Protein AF-A0A972QWX4-F1 (afdb_monomer)

Nearest PDB structures (foldseek):
  8tdl-assembly1_A  TM=8.449E-01  e=7.651E-01  Arabidopsis thaliana
  8tdm-assembly1_A  TM=8.406E-01  e=7.651E-01  Arabidopsis thaliana
  5aji-assembly1_E  TM=7.035E-01  e=3.592E-01  Escherichia coli
  8jwe-assembly1_A  TM=8.322E-01  e=8.679E-01  Arabidopsis thaliana
  6hix-assembly1_Ag  TM=2.499E-01  e=3.938E+00  Trypanosoma brucei brucei

pLDDT: mean 74.89, std 16.06, range [40.0, 93.0]

Sequence (79 aa):
MNSVEFEVGESYKNRKGSYEVLEIVGDDMRIRWGAGEEVATTVTMQHLILDNMQFELDYPSRENAPSPHTKKRVASRRR

Structure (mmCIF, N/CA/C/O backbone):
data_AF-A0A972QWX4-F1
#
_entry.id   AF-A0A972QWX4-F1
#
loop_
_atom_site.group_PDB
_atom_site.id
_atom_site.type_symbol
_atom_site.label_atom_id
_atom_site.label_alt_id
_atom_site.label_comp_id
_atom_site.label_asym_id
_atom_site.label_entity_id
_atom_site.label_seq_id
_atom_site.pdbx_PDB_ins_code
_atom_site.Cartn_x
_atom_site.Cartn_y
_atom_site.Cartn_z
_atom_site.occupancy
_atom_site.B_iso_or_equiv
_atom_site.auth_seq_id
_atom_site.auth_comp_id
_atom_site.auth_asym_id
_atom_site.auth_atom_id
_atom_site.pdbx_PDB_model_num
ATOM 1 N N . MET A 1 1 ? 9.342 -14.333 4.701 1.00 40.00 1 MET A N 1
ATOM 2 C CA . MET A 1 1 ? 8.045 -13.881 4.163 1.00 40.00 1 MET A CA 1
ATOM 3 C C . MET A 1 1 ? 7.880 -12.455 4.632 1.00 40.00 1 MET A C 1
ATOM 5 O O . MET A 1 1 ? 7.576 -12.245 5.797 1.00 40.00 1 MET A O 1
ATOM 9 N N . ASN A 1 2 ? 8.232 -11.492 3.783 1.00 46.16 2 ASN A N 1
ATOM 10 C CA . ASN A 1 2 ? 8.058 -10.082 4.103 1.00 46.16 2 ASN A CA 1
ATOM 11 C C . ASN A 1 2 ? 6.590 -9.748 3.845 1.00 46.16 2 ASN A C 1
ATOM 13 O O . ASN A 1 2 ? 6.210 -9.449 2.718 1.00 46.16 2 ASN A O 1
ATOM 17 N N . SER A 1 3 ? 5.761 -9.892 4.875 1.00 56.25 3 SER A N 1
ATOM 18 C CA . SER A 1 3 ? 4.401 -9.367 4.866 1.00 56.25 3 SER A CA 1
ATOM 19 C C . SER A 1 3 ? 4.510 -7.851 4.763 1.00 56.25 3 SER A C 1
ATOM 21 O O . SER A 1 3 ? 5.030 -7.214 5.674 1.00 56.25 3 SER A O 1
ATOM 23 N N . VAL A 1 4 ? 4.117 -7.278 3.628 1.00 65.31 4 VAL A N 1
ATOM 24 C CA . VAL A 1 4 ? 4.009 -5.824 3.514 1.00 65.31 4 VAL A CA 1
ATOM 25 C C . VAL A 1 4 ? 2.804 -5.413 4.347 1.00 65.31 4 VAL A C 1
ATOM 27 O O . VAL A 1 4 ? 1.674 -5.727 3.989 1.00 65.31 4 VAL A O 1
ATOM 30 N N . GLU A 1 5 ? 3.057 -4.779 5.487 1.00 76.06 5 GLU A N 1
ATOM 31 C CA . GLU A 1 5 ? 2.014 -4.165 6.300 1.00 76.06 5 GLU A CA 1
ATOM 32 C C . GLU A 1 5 ? 1.677 -2.810 5.678 1.00 76.06 5 GLU A C 1
ATOM 34 O O . GLU A 1 5 ? 2.553 -1.978 5.428 1.00 76.06 5 GLU A O 1
ATOM 39 N N . PHE A 1 6 ? 0.405 -2.623 5.341 1.00 83.31 6 PHE A N 1
ATOM 40 C CA . PHE A 1 6 ? -0.066 -1.348 4.831 1.00 83.31 6 PHE A CA 1
ATOM 41 C C . PHE A 1 6 ? -0.410 -0.419 5.990 1.00 83.31 6 PHE A C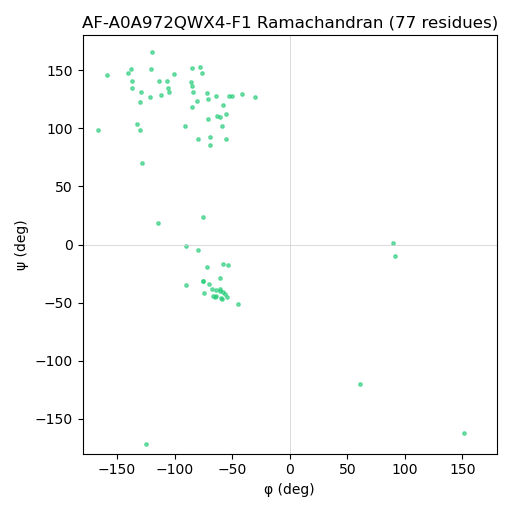 1
ATOM 43 O O . PHE A 1 6 ? -1.100 -0.826 6.924 1.00 83.31 6 PHE A O 1
ATOM 50 N N . GLU A 1 7 ? 0.004 0.840 5.890 1.00 87.44 7 GLU A N 1
ATOM 51 C CA . GLU A 1 7 ? -0.293 1.870 6.882 1.00 87.44 7 GLU A CA 1
ATOM 52 C C . GLU A 1 7 ? -1.204 2.950 6.295 1.00 87.44 7 GLU A C 1
ATOM 54 O O . GLU A 1 7 ? -1.072 3.345 5.137 1.00 87.44 7 GLU A O 1
ATOM 59 N N . VAL A 1 8 ? -2.152 3.433 7.101 1.00 91.31 8 VAL A N 1
ATOM 60 C CA . VAL A 1 8 ? -3.048 4.531 6.715 1.00 91.31 8 VAL A CA 1
ATOM 61 C C . VAL A 1 8 ? -2.265 5.845 6.678 1.00 91.31 8 VAL A C 1
ATOM 63 O O . VAL A 1 8 ? -1.591 6.193 7.642 1.00 91.31 8 VAL A O 1
ATOM 66 N N . GLY A 1 9 ? -2.394 6.589 5.581 1.00 90.12 9 GLY A N 1
ATOM 67 C CA . GLY A 1 9 ? -1.655 7.823 5.302 1.00 90.12 9 GLY A CA 1
ATOM 68 C C . GLY A 1 9 ? -0.355 7.605 4.525 1.00 90.12 9 GLY A C 1
ATOM 69 O O . GLY A 1 9 ? 0.225 8.570 4.030 1.00 90.12 9 GLY A O 1
ATOM 70 N N . GLU A 1 10 ? 0.086 6.355 4.359 1.00 91.06 10 GLU A N 1
ATOM 71 C CA . GLU A 1 10 ? 1.268 6.030 3.564 1.00 91.06 10 GLU A CA 1
ATOM 72 C C . GLU A 1 10 ? 0.942 5.892 2.073 1.00 91.06 10 GLU A C 1
ATOM 74 O O . GLU A 1 10 ? -0.173 5.550 1.657 1.00 91.06 10 GLU A O 1
ATOM 79 N N . SER A 1 11 ? 1.952 6.174 1.246 1.00 89.88 11 SER A N 1
ATOM 80 C CA . SER A 1 11 ? 1.851 6.133 -0.212 1.00 89.88 11 SER A CA 1
ATOM 81 C C . SER A 1 11 ? 2.671 4.992 -0.800 1.00 89.88 11 SER A C 1
ATOM 83 O O . SER A 1 11 ? 3.873 4.874 -0.579 1.00 89.88 11 SER A O 1
ATOM 85 N N . TYR A 1 12 ? 2.029 4.195 -1.644 1.00 88.25 12 TYR A N 1
ATOM 86 C CA . TYR A 1 12 ? 2.602 3.034 -2.310 1.00 88.25 12 TYR A CA 1
ATOM 87 C C . TYR A 1 12 ? 2.541 3.207 -3.828 1.00 88.25 12 TYR A C 1
ATOM 89 O O . TYR A 1 12 ? 1.850 4.076 -4.361 1.00 88.25 12 TYR A O 1
ATOM 97 N N . LYS A 1 13 ? 3.287 2.380 -4.563 1.00 83.00 13 LYS A N 1
ATOM 98 C CA . LYS A 1 13 ? 3.321 2.416 -6.026 1.00 83.00 13 LYS A CA 1
ATOM 99 C C . LYS A 1 13 ? 3.094 1.028 -6.593 1.00 83.00 13 LYS A C 1
ATOM 101 O O . LYS A 1 13 ? 3.778 0.084 -6.216 1.00 83.00 13 LYS A O 1
ATOM 106 N N . ASN A 1 14 ? 2.189 0.930 -7.559 1.00 82.88 14 ASN A N 1
ATOM 107 C CA . ASN A 1 14 ? 2.065 -0.240 -8.413 1.00 82.88 14 ASN A CA 1
ATOM 108 C C . ASN A 1 14 ? 2.166 0.150 -9.898 1.00 82.88 14 ASN A C 1
ATOM 110 O O . ASN A 1 14 ? 2.492 1.286 -10.249 1.00 82.88 14 ASN A O 1
ATOM 114 N N . ARG A 1 15 ? 1.892 -0.806 -10.789 1.00 76.94 15 ARG A N 1
ATOM 115 C CA . ARG A 1 15 ? 1.927 -0.612 -12.248 1.00 76.94 15 ARG A CA 1
ATOM 116 C C . ARG A 1 15 ? 0.961 0.449 -12.776 1.00 76.94 15 ARG A C 1
ATOM 118 O O . ARG A 1 15 ? 1.255 1.057 -13.800 1.00 76.94 15 ARG A O 1
ATOM 125 N N . LYS A 1 16 ? -0.172 0.672 -12.103 1.00 80.50 16 LYS A N 1
ATOM 126 C CA . LYS A 1 16 ? -1.142 1.718 -12.464 1.00 80.50 16 LYS A CA 1
ATOM 127 C C . LYS A 1 16 ? -0.631 3.108 -12.068 1.00 80.50 16 LYS A C 1
ATOM 129 O O . LYS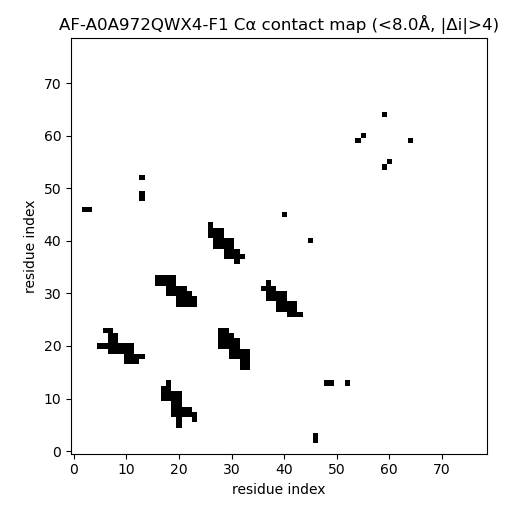 A 1 16 ? -0.925 4.080 -12.757 1.00 80.50 16 LYS A O 1
ATOM 134 N N . GLY A 1 17 ? 0.157 3.206 -10.998 1.00 84.62 17 GLY A N 1
ATOM 135 C CA . GLY A 1 17 ? 0.740 4.459 -10.523 1.00 84.62 17 GLY A CA 1
ATOM 136 C C . GLY A 1 17 ? 0.978 4.459 -9.015 1.00 84.62 17 GLY A C 1
ATOM 137 O O . GLY A 1 17 ? 1.003 3.408 -8.378 1.00 84.62 17 GLY A O 1
ATOM 138 N N . SER A 1 18 ? 1.150 5.647 -8.442 1.00 88.69 18 SER A N 1
ATOM 139 C CA . SER A 1 18 ? 1.187 5.854 -6.991 1.00 88.69 18 SER A CA 1
ATOM 140 C C . SER A 1 18 ? -0.218 6.034 -6.412 1.00 88.69 18 SER A C 1
ATOM 142 O O . SER A 1 18 ? -1.050 6.730 -7.005 1.00 88.69 18 SER A O 1
ATOM 144 N N . TYR A 1 19 ? -0.458 5.437 -5.250 1.00 90.19 19 TYR A N 1
ATOM 145 C CA . TYR A 1 19 ? -1.696 5.538 -4.488 1.00 90.19 19 TYR A CA 1
ATOM 146 C C . TYR A 1 19 ? -1.408 5.705 -2.996 1.00 90.19 19 TYR A C 1
ATOM 148 O O . TYR A 1 19 ? -0.396 5.226 -2.499 1.00 90.19 19 TYR A O 1
ATOM 156 N N . GLU A 1 20 ? -2.312 6.370 -2.293 1.00 92.50 20 GLU A N 1
ATOM 157 C CA . GLU A 1 20 ? -2.280 6.587 -0.847 1.00 92.50 20 GLU A CA 1
ATOM 158 C C . GLU A 1 20 ? -3.330 5.701 -0.177 1.00 92.50 20 GLU A C 1
ATOM 160 O O . GLU A 1 20 ? -4.431 5.541 -0.708 1.00 92.50 20 GLU A O 1
ATOM 165 N N . VAL A 1 21 ? -3.013 5.127 0.981 1.00 92.50 21 VAL A N 1
ATOM 166 C CA . VAL A 1 21 ? -3.986 4.384 1.787 1.00 92.50 21 VAL A CA 1
ATOM 167 C C . VAL A 1 21 ? -4.761 5.365 2.660 1.00 92.50 21 VAL A C 1
ATOM 169 O O . VAL A 1 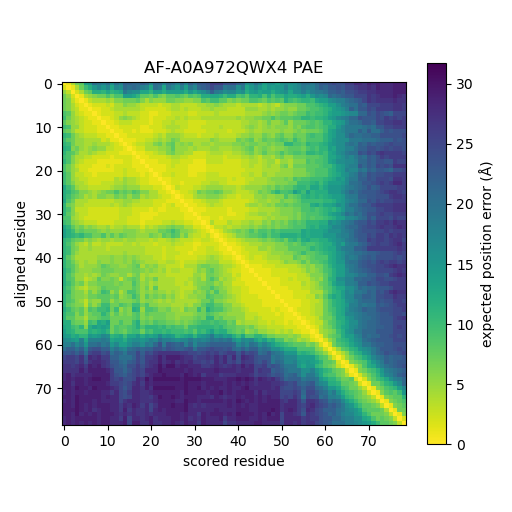21 ? -4.189 6.028 3.516 1.00 92.50 21 VAL A O 1
ATOM 172 N N . LEU A 1 22 ? -6.074 5.445 2.468 1.00 92.94 22 LEU A N 1
ATOM 173 C CA . LEU A 1 22 ? -6.943 6.339 3.235 1.00 92.94 22 LEU A CA 1
ATOM 174 C C . LEU A 1 22 ? -7.508 5.693 4.493 1.00 92.94 22 LEU A C 1
ATOM 176 O O . LEU A 1 22 ? -7.737 6.375 5.486 1.00 92.94 22 LEU A O 1
ATOM 18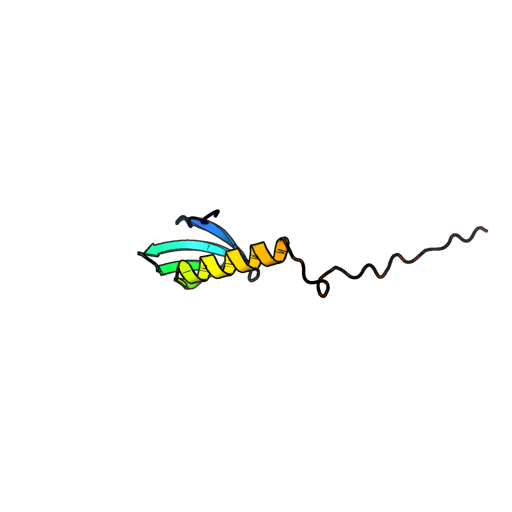0 N N . GLU A 1 23 ? -7.788 4.395 4.438 1.00 92.81 23 GLU A N 1
ATOM 181 C CA . GLU A 1 23 ? -8.456 3.688 5.526 1.00 92.81 23 GLU A CA 1
ATOM 182 C C . GLU A 1 23 ? -8.167 2.192 5.429 1.00 92.81 23 GLU A C 1
ATOM 184 O O . GLU A 1 23 ? -8.079 1.650 4.325 1.00 92.81 23 GLU A O 1
ATOM 189 N N . ILE A 1 24 ? -8.052 1.522 6.574 1.00 89.50 24 ILE A N 1
ATOM 190 C CA . ILE A 1 24 ? -8.007 0.062 6.676 1.00 89.50 24 ILE A CA 1
ATOM 191 C C . ILE A 1 24 ? -9.033 -0.348 7.732 1.00 89.50 24 ILE A C 1
ATOM 193 O O . ILE A 1 24 ? -8.978 0.113 8.872 1.00 89.50 24 ILE A O 1
ATOM 197 N N . VAL A 1 25 ? -9.977 -1.202 7.346 1.00 87.25 25 VAL A N 1
ATOM 198 C CA . VAL A 1 25 ? -11.042 -1.728 8.203 1.00 87.25 25 VAL A CA 1
ATOM 199 C C . VAL A 1 25 ? -11.066 -3.245 8.063 1.00 87.25 25 VAL A C 1
ATOM 201 O O . VAL A 1 25 ? -11.630 -3.789 7.117 1.00 87.25 25 VAL A O 1
ATOM 204 N N . GLY A 1 26 ? -10.452 -3.941 9.020 1.00 85.50 26 GLY A N 1
ATOM 205 C CA . GLY A 1 26 ? -10.309 -5.396 8.952 1.00 85.50 26 GLY A CA 1
ATOM 206 C C . GLY A 1 26 ? -9.496 -5.810 7.724 1.00 85.50 26 GLY A C 1
ATOM 207 O O . GLY A 1 26 ? -8.351 -5.390 7.580 1.00 85.50 26 GLY A O 1
ATOM 208 N N . ASP A 1 27 ? -10.109 -6.603 6.843 1.00 84.88 27 ASP A N 1
ATOM 209 C CA . ASP A 1 27 ? -9.498 -7.062 5.589 1.00 84.88 27 ASP A CA 1
ATOM 210 C C . ASP A 1 27 ? -9.761 -6.118 4.405 1.00 84.88 27 ASP A C 1
ATOM 212 O O . ASP A 1 27 ? -9.281 -6.371 3.299 1.00 84.88 27 ASP A O 1
ATOM 216 N N . ASP A 1 28 ? -10.509 -5.034 4.613 1.00 87.12 28 ASP A N 1
ATOM 217 C CA . ASP A 1 28 ? -10.798 -4.028 3.598 1.00 87.12 28 ASP A CA 1
ATOM 218 C C . ASP A 1 28 ? -9.908 -2.798 3.765 1.00 87.12 28 ASP A C 1
ATOM 220 O O . ASP A 1 28 ? -9.550 -2.377 4.861 1.00 87.12 28 ASP A O 1
ATOM 224 N N . MET A 1 29 ? -9.563 -2.191 2.642 1.00 90.50 29 MET A N 1
ATOM 225 C CA . MET A 1 29 ? -8.708 -1.023 2.539 1.00 90.50 29 MET A CA 1
ATOM 226 C C . MET A 1 29 ? -9.316 -0.049 1.529 1.00 90.50 29 MET A C 1
ATOM 228 O O . MET A 1 29 ? -9.785 -0.441 0.461 1.00 90.50 29 MET A O 1
ATOM 232 N N . ARG A 1 30 ? -9.253 1.248 1.815 1.00 91.88 30 ARG A N 1
ATOM 233 C CA . ARG A 1 30 ? -9.528 2.300 0.833 1.00 91.88 30 ARG A CA 1
ATOM 234 C C . ARG A 1 30 ? -8.232 2.935 0.391 1.00 91.88 30 ARG A C 1
ATOM 236 O O . ARG A 1 30 ? -7.423 3.342 1.220 1.00 91.88 30 ARG A O 1
ATOM 243 N N . ILE A 1 31 ? -8.066 3.051 -0.919 1.00 93.00 31 ILE A N 1
ATOM 244 C CA . ILE A 1 31 ? -6.928 3.732 -1.526 1.00 93.00 31 ILE A CA 1
ATOM 245 C C . ILE A 1 31 ? -7.394 4.885 -2.400 1.00 93.00 31 ILE A C 1
ATOM 247 O O . ILE A 1 31 ? -8.467 4.821 -3.001 1.00 93.00 31 ILE A O 1
ATOM 251 N N . ARG A 1 32 ? -6.551 5.907 -2.520 1.00 92.81 32 ARG A N 1
ATOM 252 C CA . ARG A 1 32 ? -6.737 7.042 -3.419 1.00 92.81 32 ARG A CA 1
ATOM 253 C C . ARG A 1 32 ? -5.577 7.158 -4.388 1.00 92.81 32 ARG A C 1
ATOM 255 O O . ARG A 1 32 ? -4.420 7.234 -3.989 1.00 92.81 32 ARG A O 1
ATOM 262 N N . TRP A 1 33 ? -5.888 7.211 -5.672 1.00 91.12 33 TRP A N 1
ATOM 263 C CA . TRP A 1 33 ? -4.925 7.482 -6.733 1.00 91.12 33 TRP A CA 1
ATOM 264 C C . TRP A 1 33 ? -4.616 8.977 -6.807 1.00 91.12 33 TRP A C 1
ATOM 266 O O . TRP A 1 33 ? -5.477 9.803 -6.519 1.00 91.12 33 TRP A O 1
ATOM 276 N N . GLY A 1 34 ? -3.422 9.345 -7.284 1.00 81.06 34 GLY A N 1
ATOM 277 C CA . GLY A 1 34 ? -3.027 10.757 -7.438 1.00 81.06 34 GLY A CA 1
ATOM 278 C C . GLY A 1 34 ? -3.944 11.599 -8.345 1.00 81.06 34 GLY A C 1
ATOM 279 O O . GLY A 1 34 ? -3.919 12.821 -8.274 1.00 81.06 34 GLY A O 1
ATOM 280 N N . ALA A 1 35 ? -4.782 10.959 -9.168 1.00 82.94 35 ALA A N 1
ATOM 281 C CA . ALA A 1 35 ? -5.824 11.614 -9.963 1.00 82.94 35 ALA A CA 1
ATOM 282 C C . ALA A 1 35 ? -7.106 11.949 -9.164 1.00 82.94 35 ALA A C 1
ATOM 284 O O . ALA A 1 35 ? -8.020 12.556 -9.713 1.00 82.94 35 ALA A O 1
ATOM 285 N N . GLY A 1 36 ? -7.187 11.547 -7.891 1.00 85.50 36 GLY A N 1
ATOM 286 C CA . GLY A 1 36 ? -8.355 11.717 -7.023 1.00 85.50 36 GLY A CA 1
ATOM 287 C C . GLY A 1 36 ? -9.363 10.564 -7.063 1.00 85.50 36 GLY A C 1
ATOM 288 O O . GLY A 1 36 ? -10.377 10.636 -6.380 1.00 85.50 36 GLY A O 1
ATOM 289 N N . GLU A 1 37 ? -9.112 9.499 -7.834 1.00 90.06 37 GLU A N 1
ATOM 290 C CA . GLU A 1 37 ? -9.954 8.293 -7.811 1.00 90.06 37 GLU A CA 1
ATOM 291 C C . GLU A 1 37 ? -9.761 7.519 -6.505 1.00 90.06 37 GLU A C 1
ATOM 293 O O . GLU A 1 37 ? -8.645 7.103 -6.190 1.00 90.06 37 GLU A O 1
ATOM 298 N N . GLU A 1 38 ? -10.854 7.257 -5.795 1.00 92.12 38 GLU A N 1
ATOM 299 C CA . GLU A 1 38 ? -10.874 6.441 -4.582 1.00 92.12 38 GLU A CA 1
ATOM 300 C C . GLU A 1 38 ? -11.488 5.072 -4.870 1.00 92.12 38 GLU A C 1
ATOM 302 O O . GLU A 1 38 ? -12.519 4.960 -5.535 1.00 92.12 38 GLU A O 1
ATOM 307 N N . VAL A 1 39 ? -10.846 4.014 -4.381 1.00 89.69 39 VAL A N 1
ATOM 308 C CA . VAL A 1 39 ? -11.279 2.634 -4.606 1.00 89.69 39 VAL A CA 1
ATOM 309 C C . VAL A 1 39 ? -11.160 1.845 -3.310 1.00 89.69 39 VAL A C 1
ATOM 311 O O . VAL A 1 39 ? -10.142 1.906 -2.623 1.00 89.69 39 VAL A O 1
ATOM 314 N N . ALA A 1 40 ? -12.200 1.073 -3.001 1.00 88.88 40 ALA A N 1
ATOM 315 C CA . ALA A 1 40 ? -12.151 0.057 -1.960 1.00 88.88 40 ALA A CA 1
ATOM 316 C C . ALA A 1 40 ? -11.564 -1.240 -2.534 1.00 88.88 40 ALA A C 1
ATOM 318 O O . ALA A 1 40 ? -11.964 -1.707 -3.600 1.00 88.88 40 ALA A O 1
ATOM 319 N N . THR A 1 41 ? -10.598 -1.807 -1.831 1.00 87.25 41 THR A N 1
ATOM 320 C CA . THR A 1 41 ? -9.874 -3.021 -2.192 1.00 87.25 41 THR A CA 1
ATOM 321 C C . THR A 1 41 ? -9.649 -3.840 -0.935 1.00 87.25 41 THR A C 1
ATOM 323 O O . THR A 1 41 ? -9.421 -3.287 0.129 1.00 87.25 41 THR A O 1
ATOM 326 N N . THR A 1 42 ? -9.625 -5.160 -1.045 1.00 87.19 42 THR A N 1
ATOM 327 C CA . THR A 1 42 ? -9.215 -5.991 0.093 1.00 87.19 42 THR A CA 1
ATOM 328 C C . THR A 1 42 ? -7.697 -5.953 0.263 1.00 87.19 42 THR A C 1
ATOM 330 O O . THR A 1 42 ? -6.969 -5.919 -0.739 1.00 87.19 42 THR A O 1
ATOM 333 N N . VAL A 1 43 ? -7.223 -6.050 1.502 1.00 80.94 43 VAL A N 1
ATOM 334 C CA . VAL A 1 43 ? -5.813 -6.212 1.875 1.00 80.94 43 VAL A CA 1
ATOM 335 C C . VAL A 1 43 ? -5.217 -7.423 1.153 1.00 80.94 43 VAL A C 1
ATOM 337 O O . VAL A 1 43 ? -4.177 -7.303 0.510 1.00 80.94 43 VAL A O 1
ATOM 340 N N . THR A 1 44 ? -5.921 -8.560 1.120 1.00 81.88 44 THR A N 1
ATOM 341 C CA . THR A 1 44 ? -5.474 -9.775 0.413 1.00 81.88 44 THR A CA 1
ATOM 342 C C . THR A 1 44 ? -5.182 -9.525 -1.069 1.00 81.88 44 THR A C 1
ATOM 344 O O . THR A 1 44 ? -4.163 -9.978 -1.591 1.00 81.88 44 THR A O 1
ATOM 347 N N . MET A 1 45 ? -6.042 -8.766 -1.752 1.00 82.94 45 MET A N 1
ATOM 348 C CA . MET A 1 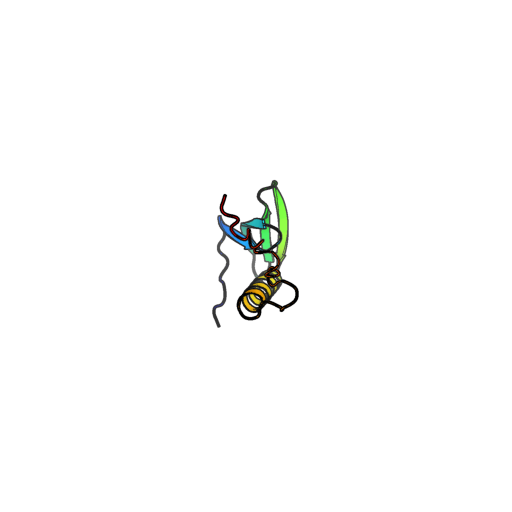45 ? -5.834 -8.402 -3.157 1.00 82.94 45 MET A CA 1
ATOM 349 C C . MET A 1 45 ? -4.590 -7.527 -3.340 1.00 82.94 45 MET A C 1
ATOM 351 O O . MET A 1 45 ? -3.838 -7.718 -4.293 1.00 82.94 45 MET A O 1
ATOM 355 N N . GLN A 1 46 ? -4.330 -6.596 -2.419 1.00 78.56 46 GLN A N 1
ATOM 356 C CA . GLN A 1 46 ? -3.128 -5.762 -2.481 1.00 78.56 46 GLN A CA 1
ATOM 357 C C . GLN A 1 46 ? -1.849 -6.555 -2.183 1.00 78.56 46 GLN A C 1
ATOM 359 O O . GLN A 1 46 ? -0.835 -6.334 -2.845 1.00 78.56 46 GLN A O 1
ATOM 364 N N . HIS A 1 47 ? -1.905 -7.551 -1.293 1.00 81.69 47 HIS A N 1
ATOM 365 C CA . HIS A 1 47 ? -0.810 -8.509 -1.103 1.00 81.69 47 HIS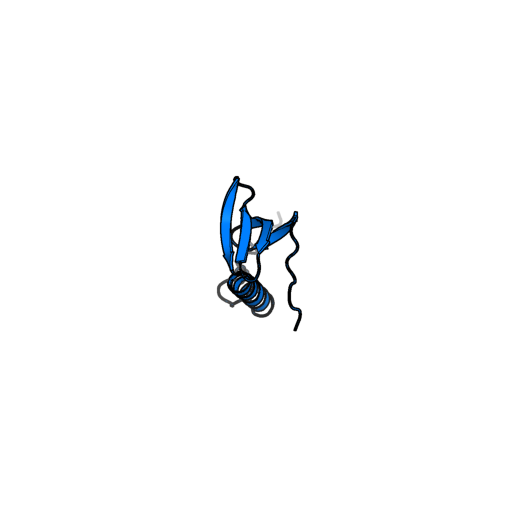 A CA 1
ATOM 366 C C . HIS A 1 47 ? -0.488 -9.273 -2.394 1.00 81.69 47 HIS A C 1
ATOM 368 O O . HIS A 1 47 ? 0.674 -9.346 -2.780 1.00 81.69 47 HIS A O 1
ATOM 374 N N . LEU A 1 48 ? -1.505 -9.788 -3.093 1.00 82.69 48 LEU A N 1
ATOM 375 C CA . LEU A 1 48 ? -1.332 -10.482 -4.377 1.00 82.69 48 LEU A CA 1
ATOM 376 C C . LEU A 1 48 ? -0.699 -9.580 -5.445 1.00 82.69 48 LEU A C 1
ATOM 378 O O . LEU A 1 48 ? 0.150 -10.025 -6.215 1.00 82.69 48 LEU A O 1
ATOM 382 N N . ILE A 1 49 ? -1.098 -8.307 -5.504 1.00 82.06 49 ILE A N 1
ATOM 383 C CA . ILE A 1 49 ? -0.526 -7.336 -6.446 1.00 82.06 49 ILE A CA 1
ATOM 384 C C . ILE A 1 49 ? 0.963 -7.108 -6.153 1.00 82.06 49 ILE A C 1
ATOM 386 O O . ILE A 1 49 ? 1.765 -7.085 -7.086 1.00 82.06 49 ILE A O 1
ATOM 390 N N . LEU A 1 50 ? 1.339 -6.953 -4.882 1.00 75.81 50 LEU A N 1
ATOM 391 C CA . LEU A 1 50 ? 2.735 -6.771 -4.479 1.00 75.81 50 LEU A CA 1
ATOM 392 C C . LEU A 1 50 ? 3.584 -8.016 -4.738 1.00 75.81 50 LEU A C 1
ATOM 394 O O . LEU A 1 50 ? 4.676 -7.894 -5.288 1.00 75.81 50 LEU A O 1
ATOM 398 N N . ASP A 1 51 ? 3.071 -9.196 -4.395 1.00 81.44 51 ASP A N 1
ATOM 399 C CA . ASP A 1 51 ? 3.755 -10.472 -4.619 1.00 81.44 51 ASP A CA 1
ATOM 400 C C . ASP A 1 51 ? 4.030 -10.695 -6.113 1.00 81.44 51 ASP A C 1
ATOM 402 O O . ASP A 1 51 ? 5.168 -10.941 -6.516 1.00 81.44 51 ASP A O 1
ATOM 406 N N . ASN A 1 52 ? 3.024 -10.448 -6.960 1.00 81.12 52 ASN A N 1
ATOM 407 C CA . ASN A 1 52 ? 3.187 -10.494 -8.411 1.00 81.12 52 ASN A CA 1
ATOM 408 C C . ASN A 1 52 ? 4.224 -9.479 -8.922 1.00 81.12 52 ASN A C 1
ATOM 410 O O . ASN A 1 52 ? 4.986 -9.799 -9.831 1.00 81.12 52 ASN A O 1
ATOM 414 N N . MET A 1 53 ? 4.288 -8.265 -8.362 1.00 77.00 53 MET A N 1
ATOM 415 C CA . MET A 1 53 ? 5.309 -7.280 -8.756 1.00 77.00 53 MET A CA 1
ATOM 416 C C . MET A 1 53 ? 6.720 -7.704 -8.346 1.00 77.00 53 MET A C 1
ATOM 418 O O . MET A 1 53 ? 7.662 -7.490 -9.110 1.00 77.00 53 MET A O 1
ATOM 422 N N . GLN A 1 54 ? 6.870 -8.305 -7.166 1.00 76.44 54 GLN A N 1
ATOM 423 C CA . GLN A 1 54 ? 8.148 -8.828 -6.694 1.00 76.44 54 GLN A CA 1
ATOM 424 C C . GLN A 1 54 ? 8.619 -9.989 -7.577 1.00 76.44 54 GLN A C 1
ATOM 426 O O . GLN A 1 54 ? 9.755 -9.982 -8.048 1.00 76.44 54 GLN A O 1
ATOM 431 N N . PHE A 1 55 ? 7.718 -10.917 -7.906 1.00 77.88 55 PHE A N 1
ATOM 432 C CA . PHE A 1 55 ? 7.988 -11.984 -8.869 1.00 77.88 55 PHE A CA 1
ATOM 433 C C . PHE A 1 55 ? 8.392 -11.420 -10.245 1.00 77.88 55 PHE A C 1
ATOM 435 O O . PHE A 1 55 ? 9.346 -11.896 -10.857 1.00 77.88 55 PHE A O 1
ATOM 442 N N . GLU A 1 56 ? 7.712 -10.353 -10.676 1.00 73.31 56 GLU A N 1
ATOM 443 C CA . GLU A 1 56 ? 8.028 -9.467 -11.807 1.00 73.31 56 GLU A CA 1
ATOM 444 C C . GLU A 1 56 ? 9.507 -9.047 -11.893 1.00 73.31 56 GLU A C 1
ATOM 446 O O . GLU A 1 56 ? 10.164 -9.125 -12.936 1.00 73.31 56 GLU A O 1
ATOM 451 N N . LEU A 1 57 ? 10.008 -8.545 -10.764 1.00 72.06 57 LEU A N 1
ATOM 452 C CA . LEU A 1 57 ? 11.355 -8.000 -10.600 1.00 72.06 57 LEU A CA 1
ATOM 453 C C . LEU A 1 57 ? 12.418 -9.097 -10.544 1.00 72.06 57 LEU A C 1
ATOM 455 O O . LEU A 1 57 ? 13.482 -8.942 -11.145 1.00 72.06 57 LEU A O 1
ATOM 459 N N . ASP A 1 58 ? 12.128 -10.186 -9.833 1.00 73.69 58 ASP A N 1
ATOM 460 C CA . ASP A 1 58 ? 13.051 -11.309 -9.654 1.00 73.69 58 ASP A CA 1
ATOM 461 C C . ASP A 1 58 ? 13.153 -12.180 -10.917 1.00 73.69 58 ASP A C 1
ATOM 463 O O . ASP A 1 58 ? 14.218 -12.721 -11.228 1.00 73.69 58 ASP A O 1
ATOM 467 N N . TYR A 1 59 ? 12.068 -12.270 -11.690 1.00 69.25 59 TYR A N 1
ATOM 468 C CA . TYR A 1 59 ? 11.991 -13.039 -12.930 1.00 69.25 59 TYR A CA 1
ATOM 469 C C . TYR A 1 59 ? 11.448 -12.176 -14.072 1.00 69.25 59 TYR A C 1
ATOM 471 O O . TYR A 1 59 ? 10.342 -12.424 -14.567 1.00 69.25 59 TYR A O 1
ATOM 479 N N . PRO A 1 60 ? 12.226 -11.189 -14.560 1.00 61.09 60 PRO A N 1
ATOM 480 C CA . PRO A 1 60 ? 11.815 -10.397 -15.704 1.00 61.09 60 PRO A CA 1
ATOM 481 C C . PRO A 1 60 ? 11.636 -11.341 -16.893 1.00 61.09 60 PRO A C 1
ATOM 483 O O . PRO A 1 60 ? 12.595 -11.910 -17.425 1.00 61.09 60 PRO A O 1
ATOM 486 N N . SER A 1 61 ? 10.382 -11.540 -17.296 1.00 58.97 61 SER A N 1
ATOM 487 C CA . SER A 1 61 ? 10.044 -12.336 -18.472 1.00 58.97 61 SER A CA 1
ATOM 488 C C . SER A 1 61 ? 10.854 -11.804 -19.657 1.00 58.97 61 SER A C 1
ATOM 490 O O . SER A 1 61 ? 10.840 -10.601 -19.925 1.00 58.97 61 SER A O 1
ATOM 492 N N . ARG A 1 62 ? 11.579 -12.681 -20.371 1.00 57.56 62 ARG A N 1
ATOM 493 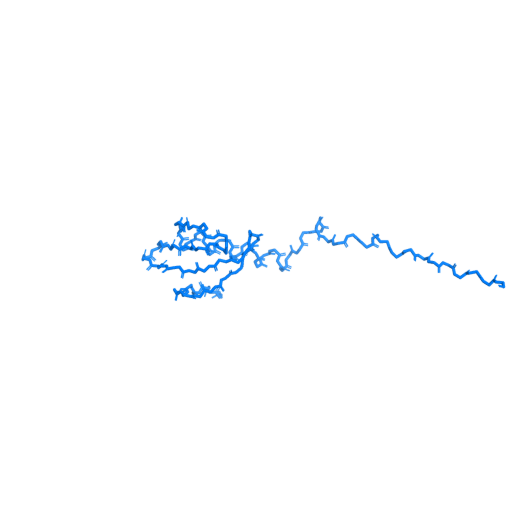C CA . ARG A 1 62 ? 12.466 -12.300 -21.494 1.00 57.56 62 ARG A CA 1
ATOM 494 C C . ARG A 1 62 ? 11.773 -11.465 -22.584 1.00 57.56 62 ARG A C 1
ATOM 496 O O . ARG A 1 62 ? 12.468 -10.809 -23.351 1.00 57.56 62 ARG A O 1
ATOM 503 N N . GLU A 1 63 ? 10.442 -11.461 -22.640 1.00 55.34 63 GLU A N 1
ATOM 504 C CA . GLU A 1 63 ? 9.640 -10.653 -23.570 1.00 55.34 63 GLU A CA 1
ATOM 505 C C . GLU A 1 63 ? 9.614 -9.146 -23.249 1.00 55.34 63 GLU A C 1
ATOM 507 O O . GLU A 1 63 ? 9.356 -8.352 -24.147 1.00 55.34 63 GLU A O 1
ATOM 512 N N . ASN A 1 64 ? 9.952 -8.730 -22.020 1.00 50.00 64 ASN A N 1
ATOM 513 C CA . ASN A 1 64 ? 10.080 -7.318 -21.621 1.00 50.00 64 ASN A CA 1
ATOM 514 C C . ASN A 1 64 ? 11.521 -6.923 -21.261 1.00 50.00 64 ASN A C 1
ATOM 516 O O . ASN A 1 64 ? 11.754 -5.897 -20.619 1.00 50.00 64 ASN A O 1
ATOM 520 N N . ALA A 1 65 ? 12.517 -7.707 -21.681 1.00 48.88 65 ALA A N 1
ATOM 521 C CA . ALA A 1 65 ? 13.872 -7.179 -21.727 1.00 48.88 65 ALA A CA 1
ATOM 522 C C . ALA A 1 65 ? 13.887 -6.040 -22.767 1.00 48.88 65 ALA A C 1
ATOM 524 O O . ALA A 1 65 ? 13.446 -6.270 -23.898 1.00 48.88 65 ALA A O 1
ATOM 525 N N . PRO A 1 66 ? 14.380 -4.825 -22.451 1.00 50.03 66 PRO A N 1
ATOM 526 C CA . PRO A 1 66 ? 14.616 -3.827 -23.483 1.00 50.03 66 PRO A CA 1
ATOM 527 C C . PRO A 1 66 ? 15.531 -4.465 -24.530 1.00 50.03 66 PRO A C 1
ATOM 529 O O . PRO A 1 66 ? 16.674 -4.821 -24.240 1.00 50.03 66 PRO A O 1
ATOM 532 N N . SER A 1 67 ? 14.994 -4.686 -25.732 1.00 47.50 67 SER A N 1
ATOM 533 C CA . SER A 1 67 ? 15.745 -5.268 -26.839 1.00 47.50 67 SER A CA 1
ATOM 534 C C . SER A 1 67 ? 17.064 -4.500 -27.007 1.00 47.50 67 SER A C 1
ATOM 536 O O . SER A 1 67 ? 17.036 -3.275 -27.142 1.00 47.50 67 SER A O 1
ATOM 538 N N . PRO A 1 68 ? 18.235 -5.163 -27.047 1.00 52.62 68 PRO A N 1
ATOM 539 C CA . PRO A 1 68 ? 19.523 -4.499 -27.243 1.00 52.62 68 PRO A CA 1
ATOM 540 C C . PRO A 1 68 ? 19.748 -4.0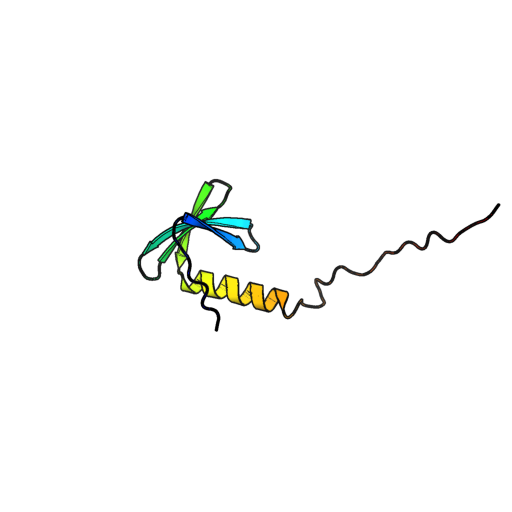53 -28.706 1.00 52.62 68 PRO A C 1
ATOM 542 O O . PRO A 1 68 ? 20.887 -3.886 -29.144 1.00 52.62 68 PRO A O 1
ATOM 545 N N . HIS A 1 69 ? 18.682 -3.847 -29.484 1.00 50.91 69 HIS A N 1
ATOM 546 C CA . HIS A 1 69 ? 18.721 -3.152 -30.770 1.00 50.91 69 HIS A CA 1
ATOM 547 C C . HIS A 1 69 ? 18.451 -1.664 -30.505 1.00 50.91 69 HIS A C 1
ATOM 549 O O . HIS A 1 69 ? 17.319 -1.241 -30.343 1.00 50.91 69 HIS A O 1
ATOM 555 N N . THR A 1 70 ? 19.422 -0.759 -30.488 1.00 52.25 70 THR A N 1
ATOM 556 C CA . THR A 1 70 ? 20.323 -0.515 -31.609 1.00 52.25 70 THR A CA 1
ATOM 557 C C . THR A 1 70 ? 21.491 0.335 -31.106 1.00 52.25 70 THR A C 1
ATOM 559 O O . THR A 1 70 ? 21.404 1.562 -31.071 1.00 52.25 70 THR A O 1
ATOM 562 N N . LYS A 1 71 ? 22.640 -0.275 -30.786 1.00 49.31 71 LYS A N 1
ATOM 563 C CA . LYS A 1 71 ? 23.900 0.466 -30.937 1.00 49.31 71 LYS A CA 1
ATOM 564 C C . LYS A 1 71 ? 24.101 0.636 -32.438 1.00 49.31 71 LYS A C 1
ATOM 566 O O . LYS A 1 71 ? 24.654 -0.248 -33.094 1.00 49.31 71 LYS A O 1
ATOM 571 N N . LYS A 1 72 ? 23.634 1.757 -33.002 1.00 47.84 72 LYS A N 1
ATOM 572 C CA . LYS A 1 72 ? 24.121 2.202 -34.309 1.00 47.84 72 LYS A CA 1
ATOM 573 C C . LYS A 1 72 ? 25.623 2.372 -34.128 1.00 47.84 72 LYS A C 1
ATOM 575 O O . LYS A 1 72 ? 26.082 3.340 -33.531 1.00 47.84 72 LYS A O 1
ATOM 580 N N . ARG A 1 73 ? 26.383 1.389 -34.614 1.00 49.38 73 ARG A N 1
ATOM 581 C CA . ARG A 1 73 ? 27.789 1.552 -34.963 1.00 49.38 73 ARG A CA 1
ATOM 582 C C . ARG A 1 73 ? 27.836 2.709 -35.955 1.00 49.38 73 ARG A C 1
ATOM 584 O O . ARG A 1 73 ? 27.695 2.496 -37.155 1.00 49.38 73 ARG A O 1
ATOM 591 N N . VAL A 1 74 ? 28.011 3.931 -35.464 1.00 51.38 74 VAL A N 1
ATOM 592 C CA . VAL A 1 74 ? 28.594 4.993 -36.276 1.00 51.38 74 VAL A CA 1
ATOM 593 C C . VAL A 1 74 ? 30.049 4.596 -36.469 1.00 51.38 74 VAL A C 1
ATOM 595 O O . VAL A 1 74 ? 30.931 4.888 -35.668 1.00 51.38 74 VAL A O 1
ATOM 598 N N . ALA A 1 75 ? 30.256 3.774 -37.496 1.00 53.56 75 ALA A N 1
ATOM 599 C CA . ALA A 1 75 ? 31.568 3.463 -38.003 1.00 53.56 75 ALA A CA 1
ATOM 600 C C . ALA A 1 75 ? 32.221 4.783 -38.414 1.00 53.56 75 ALA A C 1
ATOM 602 O O . ALA A 1 75 ? 31.719 5.513 -39.267 1.00 53.56 75 ALA A O 1
ATOM 603 N N . SER A 1 76 ? 33.346 5.058 -37.770 1.00 52.81 76 SER A N 1
ATOM 604 C CA . SER A 1 76 ? 34.400 5.946 -38.229 1.00 52.81 76 SER A CA 1
ATOM 605 C C . SER A 1 76 ? 34.510 5.987 -39.756 1.00 52.81 76 SER A C 1
ATOM 607 O O . SER A 1 76 ? 34.747 4.953 -40.388 1.00 52.81 76 SER A O 1
ATOM 609 N N . ARG A 1 77 ? 34.482 7.186 -40.341 1.00 51.94 77 ARG A N 1
ATOM 610 C CA . ARG A 1 77 ? 35.161 7.421 -41.614 1.00 51.94 77 ARG A CA 1
ATOM 611 C C . ARG A 1 77 ? 35.972 8.706 -41.535 1.00 51.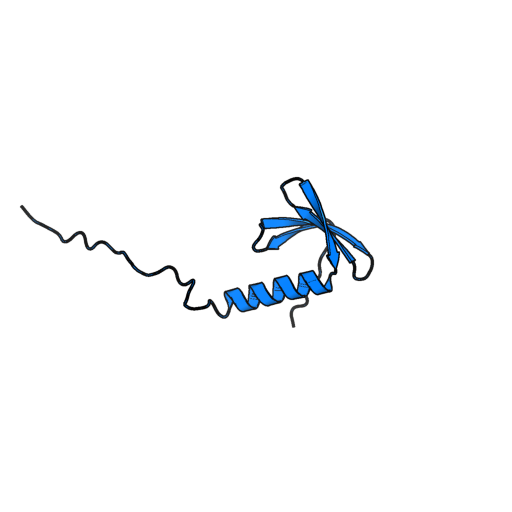94 77 ARG A C 1
ATOM 613 O O . ARG A 1 77 ? 35.437 9.802 -41.594 1.00 51.94 77 ARG A O 1
ATOM 620 N N . ARG A 1 78 ? 37.285 8.505 -41.391 1.00 49.75 78 ARG A N 1
ATOM 621 C CA . ARG A 1 78 ? 38.345 9.426 -41.815 1.00 49.75 78 ARG A CA 1
ATOM 622 C C . ARG A 1 78 ? 38.008 10.009 -43.193 1.00 49.75 78 ARG A C 1
ATOM 624 O O . ARG A 1 78 ? 37.813 9.226 -44.128 1.00 49.75 78 ARG A O 1
ATOM 631 N N . ARG A 1 79 ? 38.076 11.329 -43.327 1.00 55.19 79 ARG A N 1
ATOM 632 C CA . ARG A 1 79 ? 38.911 12.016 -44.320 1.00 55.19 79 ARG A CA 1
ATOM 633 C C . ARG A 1 79 ? 39.090 13.470 -43.928 1.00 55.19 79 ARG A C 1
ATOM 635 O O . ARG A 1 79 ? 38.109 14.039 -43.410 1.00 55.19 79 ARG A O 1
#

Radius of gyration: 20.13 Å; Cα contacts (8 Å, |Δi|>4): 82; chains: 1; bounding box: 51×26×53 Å

Mean predicted aligned error: 12.39 Å

Solvent-accessible surface area (backbone atoms only — not comparable to full-atom values): 5095 Å² total; per-residue (Å²): 132,87,77,82,80,85,53,72,75,42,74,50,74,57,96,92,43,55,33,33,28,74,42,72,60,90,61,35,28,32,34,33,35,85,88,70,53,71,47,82,43,43,49,68,59,53,52,52,53,51,51,53,50,51,50,44,68,80,53,65,54,79,87,73,52,82,69,86,79,73,80,75,77,77,70,85,75,92,129

Secondary structure (DSSP, 8-state):
-------TT-EEE-SS-EEEEEEEETTEEEEEETTS-EEEEEHHHHHHHHHHHHHHHHS--GGGS---TT---------

Foldseek 3Di:
DPLPDADAQDWDAAPVGIWGWHDDDPQKTWIADPVGDIDIDGVVVVSVRVVVVVCCVVCVPPVPDPPPPDPPPPDDDDD